Protein AF-A0A2D9SBW0-F1 (afdb_monomer)

Solvent-accessible surface area (backbone atoms only — not comparable to full-atom values): 4821 Å² total; per-residue (Å²): 133,84,71,78,80,81,43,54,64,32,33,30,34,32,23,78,62,92,76,89,61,87,45,63,47,78,45,97,86,64,37,32,40,38,47,34,76,52,83,83,80,74,86,71,53,82,39,81,48,76,47,70,34,67,62,80,94,57,58,55,53,68,59,52,52,51,53,51,54,53,54,57,55,67,75,76,114

Sequence (77 aa):
FRSEISGELWYGGVTISKTNVEIFGIRPDHTIEIWSQNANIGNNLIQKMEWRGTDPRTSLISRVNAGINAAESSLSE

Mean predicted aligned error: 6.86 Å

Structure (mmCIF, N/CA/C/O backbone):
data_AF-A0A2D9SBW0-F1
#
_entry.id   AF-A0A2D9SBW0-F1
#
loop_
_atom_site.group_PDB
_atom_site.id
_atom_site.type_symbol
_atom_site.label_atom_id
_atom_site.label_alt_id
_atom_site.label_comp_id
_atom_site.label_asym_id
_atom_site.label_entity_id
_atom_site.label_seq_id
_atom_site.pdbx_PDB_ins_code
_atom_site.Cartn_x
_atom_site.Cartn_y
_atom_site.Cartn_z
_atom_site.occupancy
_atom_site.B_iso_or_equiv
_atom_site.auth_seq_id
_atom_site.auth_comp_id
_atom_site.auth_asym_id
_atom_site.auth_atom_id
_atom_site.pdbx_PDB_model_num
ATOM 1 N N . PHE A 1 1 ? 26.626 -9.267 5.817 1.00 41.19 1 PHE A N 1
ATOM 2 C CA . PHE A 1 1 ? 26.268 -7.849 5.992 1.00 41.19 1 PHE A CA 1
ATOM 3 C C . PHE A 1 1 ? 24.768 -7.704 5.797 1.00 41.19 1 PHE A C 1
ATOM 5 O O . PHE A 1 1 ? 24.303 -7.822 4.673 1.00 41.19 1 PHE A O 1
ATOM 12 N N . ARG A 1 2 ? 23.991 -7.549 6.875 1.00 47.00 2 ARG A N 1
ATOM 13 C CA . ARG A 1 2 ? 22.622 -7.035 6.744 1.00 47.00 2 ARG A CA 1
ATOM 14 C C . ARG A 1 2 ? 22.797 -5.534 6.570 1.00 47.00 2 ARG A C 1
ATOM 16 O O . ARG A 1 2 ? 23.169 -4.876 7.534 1.00 47.00 2 ARG A O 1
ATOM 23 N N . SER A 1 3 ? 22.679 -5.034 5.344 1.00 49.34 3 SER A N 1
ATOM 24 C CA . SER A 1 3 ? 22.561 -3.593 5.133 1.00 49.34 3 SER A CA 1
ATOM 25 C C . SER A 1 3 ? 21.423 -3.113 6.024 1.00 49.34 3 SER A C 1
ATOM 27 O O . SER A 1 3 ? 20.349 -3.723 6.008 1.00 49.34 3 SER A O 1
ATOM 29 N N . GLU A 1 4 ? 21.665 -2.084 6.831 1.00 50.72 4 GLU A N 1
ATOM 30 C CA . GLU A 1 4 ? 20.584 -1.376 7.504 1.00 50.72 4 GLU A CA 1
ATOM 31 C C . GLU A 1 4 ? 19.505 -1.095 6.458 1.00 50.72 4 GLU A C 1
ATOM 33 O O . GLU A 1 4 ? 19.790 -0.518 5.406 1.00 50.72 4 GLU A O 1
ATOM 38 N N . ILE A 1 5 ? 18.287 -1.588 6.690 1.00 56.34 5 ILE A N 1
ATOM 39 C CA . ILE A 1 5 ? 17.149 -1.254 5.837 1.00 56.34 5 ILE A CA 1
ATOM 40 C C . ILE A 1 5 ? 16.820 0.200 6.174 1.00 56.34 5 ILE A C 1
ATOM 42 O O . ILE A 1 5 ? 16.006 0.483 7.048 1.00 56.34 5 ILE A O 1
ATOM 46 N N . SER A 1 6 ? 17.563 1.110 5.548 1.00 61.50 6 SER A N 1
ATOM 47 C CA . SER A 1 6 ? 17.334 2.547 5.562 1.00 61.50 6 SER A CA 1
ATOM 48 C C . SER A 1 6 ? 16.006 2.798 4.852 1.00 61.50 6 SER A C 1
ATOM 50 O O . SER A 1 6 ? 15.891 2.628 3.639 1.00 61.50 6 SER A O 1
ATOM 52 N N . GLY A 1 7 ? 14.968 3.089 5.629 1.00 75.50 7 GLY A N 1
ATOM 53 C CA . GLY A 1 7 ? 13.621 3.312 5.125 1.00 75.50 7 GLY A CA 1
ATOM 54 C C . GLY A 1 7 ? 12.641 3.558 6.261 1.00 75.50 7 GLY A C 1
ATOM 55 O O . GLY A 1 7 ? 12.782 3.004 7.355 1.00 75.50 7 GLY A O 1
ATOM 56 N N . GLU A 1 8 ? 11.646 4.398 6.003 1.00 90.12 8 GLU A N 1
ATOM 57 C CA . GLU A 1 8 ? 10.563 4.645 6.949 1.00 90.12 8 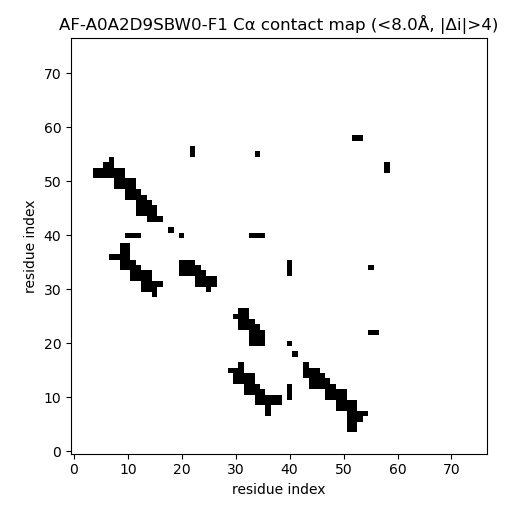GLU A CA 1
ATOM 58 C C . GLU A 1 8 ? 9.760 3.356 7.161 1.00 90.12 8 GLU A C 1
ATOM 60 O O . GLU A 1 8 ? 9.624 2.542 6.244 1.00 90.12 8 GLU A O 1
ATOM 65 N N . LEU A 1 9 ? 9.258 3.147 8.381 1.00 93.75 9 LEU A N 1
ATOM 66 C CA . LEU A 1 9 ? 8.345 2.046 8.673 1.00 93.75 9 LEU A CA 1
ATOM 67 C C . LEU A 1 9 ? 6.919 2.471 8.333 1.00 93.75 9 LEU A C 1
ATOM 69 O O . LEU A 1 9 ? 6.424 3.485 8.821 1.00 93.75 9 LEU A O 1
ATOM 73 N N . TRP A 1 10 ? 6.258 1.634 7.552 1.00 95.44 10 TRP A N 1
ATOM 74 C CA . TRP A 1 10 ? 4.876 1.771 7.144 1.00 95.44 10 TRP A CA 1
AT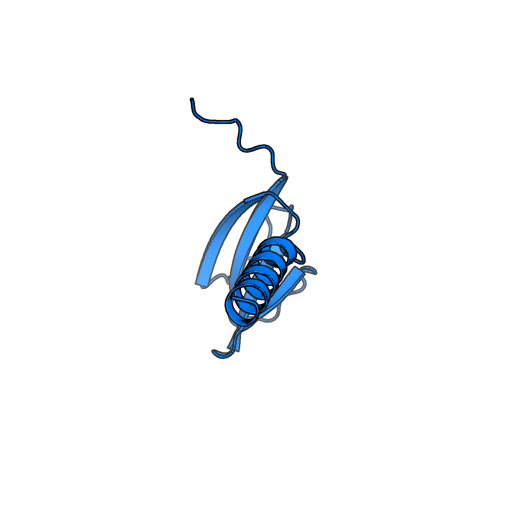OM 75 C C . TRP A 1 10 ? 4.092 0.561 7.628 1.00 95.44 10 TRP A C 1
ATOM 77 O O . TRP A 1 10 ? 4.508 -0.585 7.450 1.00 95.44 10 TRP A O 1
ATOM 87 N N . TYR A 1 11 ? 2.933 0.827 8.206 1.00 95.88 11 TYR A N 1
ATOM 88 C CA . TYR A 1 11 ? 1.946 -0.160 8.598 1.00 95.88 11 TYR A CA 1
ATOM 89 C C . TYR A 1 11 ? 0.896 -0.245 7.504 1.00 95.88 11 TYR A C 1
ATOM 91 O O . TYR A 1 11 ? 0.337 0.769 7.081 1.00 95.88 11 TYR A O 1
ATOM 99 N N . GLY A 1 12 ? 0.651 -1.458 7.033 1.00 95.75 12 GLY A N 1
ATOM 100 C CA . GLY A 1 12 ? -0.269 -1.732 5.946 1.00 95.75 12 GLY A CA 1
ATOM 101 C C . GLY A 1 12 ? -1.357 -2.70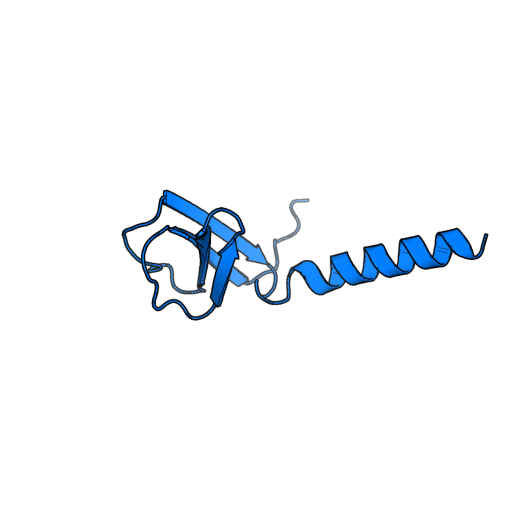9 6.341 1.00 95.75 12 GLY A C 1
ATOM 102 O O . GLY A 1 12 ? -1.232 -3.482 7.295 1.00 95.75 12 GLY A O 1
ATOM 103 N N . GLY A 1 13 ? -2.436 -2.705 5.577 1.00 96.44 13 GLY A N 1
ATOM 104 C CA . GLY A 1 13 ? -3.503 -3.669 5.759 1.00 96.44 13 GLY A CA 1
ATOM 105 C C . GLY A 1 13 ? -4.355 -3.845 4.519 1.00 96.44 13 GLY A C 1
ATOM 106 O O . GLY A 1 13 ? -4.326 -3.027 3.604 1.00 96.44 13 GLY A O 1
ATOM 107 N N . VAL A 1 14 ? -5.121 -4.928 4.507 1.00 97.12 14 VAL A N 1
ATOM 108 C CA . VAL A 1 14 ? -6.143 -5.194 3.492 1.00 97.12 14 VAL A CA 1
ATOM 109 C C . VAL A 1 14 ? -7.496 -5.262 4.182 1.00 97.12 14 VAL A C 1
ATOM 111 O O . VAL A 1 14 ? -7.633 -5.930 5.205 1.00 97.12 14 VAL A O 1
ATOM 114 N N . THR A 1 15 ? -8.503 -4.583 3.642 1.00 96.50 15 THR A N 1
ATOM 115 C CA . THR A 1 15 ? -9.874 -4.566 4.167 1.00 96.50 15 THR A CA 1
ATOM 116 C C . THR A 1 15 ? -10.902 -4.570 3.038 1.00 96.50 15 THR A C 1
ATOM 118 O O . THR A 1 15 ? -10.581 -4.291 1.893 1.00 96.50 15 THR A O 1
ATOM 121 N N . ILE A 1 16 ? -12.154 -4.878 3.362 1.00 96.38 16 ILE A N 1
ATOM 122 C CA . ILE A 1 16 ? -13.328 -4.653 2.496 1.00 96.38 16 ILE A CA 1
ATOM 123 C C . ILE A 1 16 ? -14.229 -3.535 3.042 1.00 96.38 16 ILE A C 1
ATOM 125 O O . ILE A 1 16 ? -15.259 -3.206 2.461 1.00 96.38 16 ILE A O 1
ATOM 129 N N . SER A 1 17 ? -13.875 -2.975 4.201 1.00 93.75 17 SER A N 1
ATOM 130 C CA . SER A 1 17 ? -14.625 -1.900 4.845 1.00 93.75 17 SER A CA 1
ATOM 131 C C . SER A 1 17 ? -14.159 -0.544 4.335 1.00 93.75 17 SER A C 1
ATOM 133 O O . SER A 1 17 ? -12.997 -0.371 3.972 1.00 93.75 17 SER A O 1
ATOM 135 N N . LYS A 1 18 ? -15.049 0.455 4.382 1.00 89.00 18 LYS A N 1
ATOM 136 C CA . LYS A 1 18 ? -14.643 1.849 4.175 1.00 89.00 18 LYS A CA 1
ATOM 137 C C . LYS A 1 18 ? -13.523 2.212 5.151 1.00 89.00 18 LYS A C 1
ATOM 139 O O . LYS A 1 18 ? -13.566 1.837 6.322 1.00 89.00 18 LYS A O 1
ATOM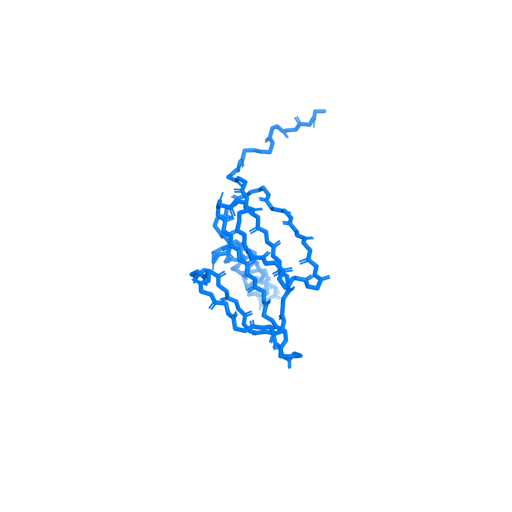 144 N N . THR A 1 19 ? -12.552 2.961 4.651 1.00 88.44 19 THR A N 1
ATOM 145 C CA . THR A 1 19 ? -11.383 3.415 5.399 1.00 88.44 19 THR A CA 1
ATOM 146 C C . THR A 1 19 ? -11.278 4.932 5.317 1.00 88.44 19 THR A C 1
ATOM 148 O O . THR A 1 19 ? -11.653 5.523 4.307 1.00 88.44 19 THR A O 1
ATOM 151 N N . ASN A 1 20 ? -10.760 5.545 6.381 1.00 88.62 20 ASN A N 1
ATOM 152 C CA . ASN A 1 20 ? -10.405 6.966 6.417 1.00 88.62 20 ASN A CA 1
ATOM 153 C C . ASN A 1 20 ? -8.885 7.172 6.279 1.00 88.62 20 ASN A C 1
ATOM 155 O O . ASN A 1 20 ? -8.395 8.278 6.488 1.00 88.62 20 ASN A O 1
ATOM 159 N N . VAL A 1 21 ? -8.126 6.106 6.002 1.00 91.00 21 VAL A N 1
ATOM 160 C CA . VAL A 1 21 ? -6.674 6.184 5.802 1.00 91.00 21 VAL A CA 1
ATOM 161 C C . VAL A 1 21 ? -6.383 6.852 4.460 1.00 91.00 21 VAL A C 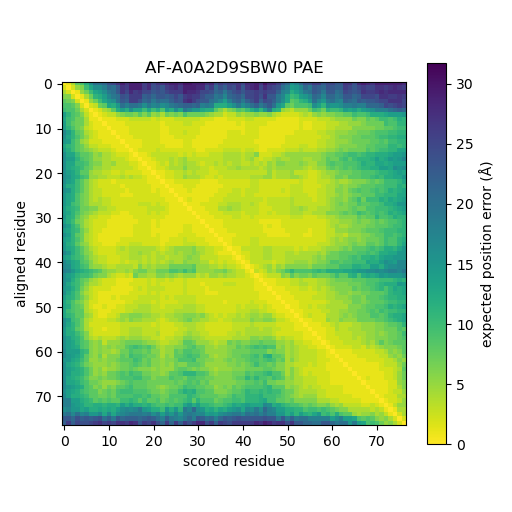1
ATOM 163 O O . VAL A 1 21 ? -6.968 6.479 3.448 1.00 91.00 21 VAL A O 1
ATOM 166 N N . GLU A 1 22 ? -5.474 7.828 4.456 1.00 88.44 22 GLU A N 1
ATOM 167 C CA . GLU A 1 22 ? -5.194 8.672 3.286 1.00 88.44 22 GLU A CA 1
ATOM 168 C C . GLU A 1 22 ? -4.525 7.921 2.131 1.00 88.44 22 GLU A C 1
ATOM 170 O O . GLU A 1 22 ? -4.832 8.172 0.967 1.00 88.44 22 GLU A O 1
ATOM 175 N N . ILE A 1 23 ? -3.610 6.998 2.437 1.00 94.19 23 ILE A N 1
ATOM 176 C CA . ILE A 1 23 ? -2.919 6.204 1.421 1.00 94.19 23 ILE A CA 1
ATOM 177 C C . ILE A 1 23 ? -3.657 4.881 1.288 1.00 94.19 23 ILE A C 1
ATOM 179 O O . ILE A 1 23 ? -3.515 3.988 2.125 1.00 94.19 23 ILE A O 1
ATOM 183 N N . PHE A 1 24 ? -4.449 4.762 0.227 1.00 94.62 24 PHE A N 1
ATOM 184 C CA . PHE A 1 24 ? -5.158 3.534 -0.092 1.00 94.62 24 PHE A CA 1
ATOM 185 C C . PHE A 1 24 ? -5.244 3.293 -1.599 1.00 94.62 24 PHE A C 1
ATOM 187 O O . PHE A 1 24 ? -5.118 4.212 -2.408 1.00 94.62 24 PHE A O 1
ATOM 194 N N . GLY A 1 25 ? -5.483 2.038 -1.966 1.00 93.06 25 GLY A N 1
ATOM 195 C CA . GLY A 1 25 ? -5.749 1.613 -3.332 1.00 93.06 25 GLY A CA 1
ATOM 196 C C . GLY A 1 25 ? -6.845 0.558 -3.353 1.00 93.06 25 GLY A C 1
ATOM 197 O O . GLY A 1 25 ? -6.893 -0.317 -2.489 1.00 93.06 25 GLY A O 1
ATOM 198 N N . ILE A 1 26 ? -7.737 0.646 -4.337 1.00 94.44 26 ILE A N 1
ATOM 199 C CA . ILE A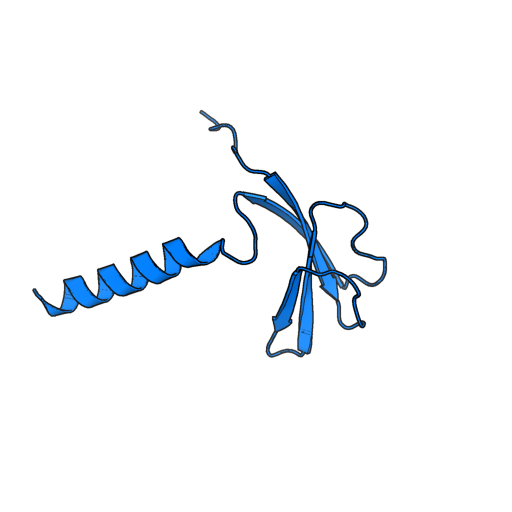 1 26 ? -8.774 -0.363 -4.564 1.00 94.44 26 ILE A CA 1
ATOM 200 C C . ILE A 1 26 ? -8.221 -1.376 -5.561 1.00 94.44 26 ILE A C 1
ATOM 202 O O . ILE A 1 26 ? -7.812 -1.012 -6.665 1.00 94.44 26 ILE A O 1
ATOM 206 N N . ARG A 1 27 ? -8.202 -2.645 -5.166 1.00 93.00 27 ARG A N 1
ATOM 207 C CA . ARG A 1 27 ? -7.765 -3.753 -6.012 1.00 93.00 27 ARG A CA 1
ATOM 208 C C . ARG A 1 27 ? -8.923 -4.232 -6.904 1.00 93.00 27 ARG A C 1
ATOM 210 O O . ARG A 1 27 ? -10.088 -4.011 -6.566 1.00 93.00 27 ARG A O 1
ATOM 217 N N . PRO A 1 28 ? -8.642 -4.913 -8.033 1.00 96.38 28 PRO A N 1
ATOM 218 C CA . PRO A 1 28 ? -9.68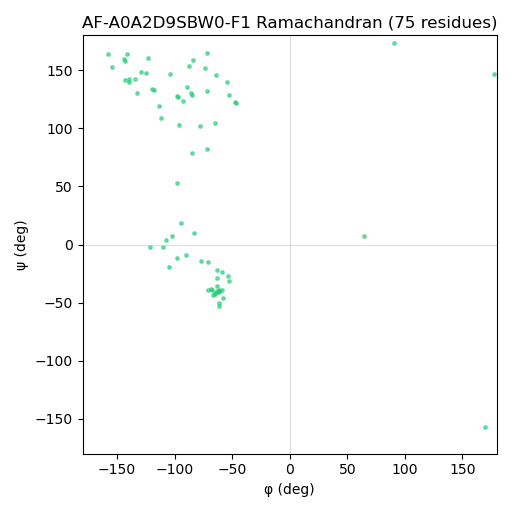4 -5.436 -8.924 1.00 96.38 28 PRO A CA 1
ATOM 219 C C . PRO A 1 28 ? -10.663 -6.419 -8.263 1.00 96.38 28 PRO A C 1
ATOM 221 O O . PRO A 1 28 ? -11.784 -6.568 -8.732 1.00 96.38 28 PRO A O 1
ATOM 224 N N . ASP A 1 29 ? -10.257 -7.070 -7.171 1.00 95.19 29 ASP A N 1
ATOM 225 C CA . ASP A 1 29 ? -11.101 -7.958 -6.360 1.00 95.19 29 ASP A CA 1
ATOM 226 C C . ASP A 1 29 ? -11.977 -7.208 -5.334 1.00 95.19 29 ASP A C 1
ATOM 228 O O . ASP A 1 29 ? -12.589 -7.826 -4.464 1.00 95.19 29 ASP A O 1
ATOM 232 N N . HIS A 1 30 ? -12.037 -5.877 -5.431 1.00 94.75 30 HIS A N 1
ATOM 233 C CA . HIS A 1 30 ? -12.732 -4.959 -4.527 1.00 94.75 30 HIS A CA 1
ATOM 234 C C . HIS A 1 30 ? -12.202 -4.913 -3.090 1.00 94.75 30 HIS A C 1
ATOM 236 O O . HIS A 1 30 ? -12.785 -4.223 -2.249 1.00 94.75 30 HIS A O 1
ATOM 242 N N . THR A 1 31 ? -11.078 -5.566 -2.794 1.00 96.94 31 THR A N 1
ATOM 243 C CA . THR A 1 31 ? -10.370 -5.310 -1.541 1.00 96.94 31 THR A CA 1
ATOM 244 C C . THR A 1 31 ? -9.653 -3.962 -1.601 1.00 96.94 31 THR A C 1
ATOM 246 O O . THR A 1 31 ? -9.291 -3.450 -2.663 1.00 96.94 31 THR A O 1
ATOM 249 N N . ILE A 1 32 ? -9.475 -3.355 -0.438 1.00 96.00 32 ILE A N 1
ATOM 250 C CA . ILE A 1 32 ? -8.836 -2.061 -0.257 1.00 96.00 32 ILE A CA 1
ATOM 251 C C . ILE A 1 32 ? -7.540 -2.300 0.495 1.00 96.00 32 ILE A C 1
ATOM 253 O O . ILE A 1 32 ? -7.541 -2.794 1.623 1.00 96.00 32 ILE A O 1
ATOM 257 N N . GLU A 1 33 ? -6.437 -1.939 -0.137 1.00 95.75 33 GLU A N 1
ATOM 258 C CA . GLU A 1 33 ? -5.132 -1.882 0.498 1.00 95.75 33 GLU A CA 1
ATOM 259 C C . GLU A 1 33 ? -4.921 -0.496 1.096 1.00 95.75 33 GLU A C 1
ATOM 261 O O . GLU A 1 33 ? -5.228 0.503 0.449 1.00 95.75 33 GLU A O 1
ATOM 266 N N . ILE A 1 34 ? -4.416 -0.433 2.324 1.00 96.00 34 ILE A N 1
ATOM 267 C CA . ILE A 1 34 ? -4.181 0.808 3.068 1.00 96.00 34 ILE A CA 1
ATOM 268 C C . ILE A 1 34 ? -2.758 0.835 3.613 1.00 96.00 34 ILE A C 1
ATOM 270 O O . ILE A 1 34 ? -2.226 -0.214 3.975 1.00 96.00 34 ILE A O 1
ATOM 274 N N . TRP A 1 35 ? -2.178 2.029 3.725 1.00 96.06 35 TRP A N 1
ATOM 275 C CA . TRP A 1 35 ? -0.847 2.255 4.285 1.00 96.06 35 TRP A CA 1
ATOM 276 C C . TRP A 1 35 ? -0.813 3.512 5.163 1.00 96.06 35 TRP A C 1
ATOM 278 O O . TRP A 1 35 ? -1.449 4.520 4.863 1.00 96.06 35 TRP A O 1
ATOM 288 N N . SER A 1 36 ? -0.060 3.476 6.260 1.00 94.62 36 SER A N 1
ATOM 289 C CA . SER A 1 36 ? 0.160 4.629 7.136 1.00 94.62 36 SER A CA 1
ATOM 290 C C . SER A 1 36 ? 1.475 4.498 7.896 1.00 94.62 36 SER A C 1
ATOM 292 O O . SER A 1 36 ? 1.918 3.395 8.195 1.00 94.62 36 SER A O 1
ATOM 294 N N . GLN A 1 37 ? 2.082 5.618 8.278 1.00 94.06 37 GLN A N 1
ATOM 295 C CA . GLN A 1 37 ? 3.161 5.617 9.272 1.00 94.06 37 GLN A CA 1
ATOM 296 C C . GLN A 1 37 ? 2.625 5.452 10.706 1.00 94.06 37 GLN A C 1
ATOM 298 O O . GLN A 1 37 ? 3.383 5.153 11.628 1.00 94.06 37 GLN A O 1
ATOM 303 N N . ASN A 1 38 ? 1.315 5.617 10.915 1.00 92.38 38 ASN A N 1
ATOM 304 C CA . ASN A 1 38 ? 0.667 5.327 12.187 1.00 92.38 38 ASN A CA 1
ATOM 305 C C . ASN A 1 38 ? 0.289 3.842 12.253 1.00 92.38 38 ASN A C 1
ATOM 307 O O . ASN A 1 38 ? -0.361 3.324 11.350 1.00 92.38 38 ASN A O 1
ATOM 311 N N . ALA A 1 39 ? 0.640 3.169 13.349 1.00 90.38 39 ALA A N 1
ATOM 312 C CA . ALA A 1 39 ? 0.292 1.767 13.575 1.00 90.38 39 ALA A CA 1
ATOM 313 C C . ALA A 1 39 ? -1.226 1.522 13.676 1.00 90.38 39 ALA A C 1
ATOM 315 O O . ALA A 1 39 ? -1.692 0.402 13.455 1.00 90.38 39 ALA A O 1
ATOM 316 N N . ASN A 1 40 ? -2.014 2.552 14.002 1.00 90.31 40 ASN A N 1
ATOM 317 C CA . ASN A 1 40 ? -3.466 2.452 14.075 1.00 90.31 40 ASN A CA 1
ATOM 318 C C . ASN A 1 40 ? -4.122 2.649 12.699 1.00 90.31 40 ASN A C 1
ATOM 320 O O . ASN A 1 40 ? -4.664 3.709 12.389 1.00 90.31 40 ASN A O 1
ATOM 324 N N . ILE A 1 41 ? -4.094 1.592 11.891 1.00 90.06 41 ILE A N 1
ATOM 325 C CA . ILE A 1 41 ? -4.732 1.514 10.566 1.00 90.06 41 ILE A CA 1
ATOM 326 C C . ILE A 1 41 ? -6.142 0.889 10.607 1.00 90.06 41 ILE A C 1
ATOM 328 O O . ILE A 1 41 ? -6.677 0.463 9.585 1.00 90.06 41 ILE A O 1
ATOM 332 N N . GLY A 1 42 ? -6.767 0.847 11.788 1.00 85.00 42 GLY A N 1
ATOM 333 C CA . GLY A 1 42 ? -8.122 0.333 11.988 1.00 85.00 42 GLY A CA 1
ATOM 334 C C . GLY A 1 42 ? -8.208 -1.161 12.322 1.00 85.00 42 GLY A C 1
ATOM 335 O O . GLY A 1 42 ? -7.221 -1.898 12.335 1.00 85.00 42 GLY A O 1
ATOM 336 N N . ASN A 1 43 ? -9.432 -1.601 12.631 1.00 82.25 43 ASN A N 1
ATOM 337 C CA . ASN A 1 43 ? -9.679 -2.883 13.305 1.00 82.25 43 ASN A CA 1
ATOM 338 C C . ASN A 1 43 ? -10.225 -3.976 12.367 1.00 82.25 43 ASN A C 1
ATOM 340 O O . ASN A 1 43 ? -10.112 -5.157 12.679 1.00 82.25 43 ASN A O 1
ATOM 344 N N . ASN A 1 44 ? -10.778 -3.596 11.210 1.00 90.00 44 ASN A N 1
ATOM 345 C CA . ASN A 1 44 ? -11.444 -4.506 10.268 1.00 90.00 44 ASN A CA 1
ATOM 346 C C . ASN A 1 44 ? -10.506 -4.928 9.133 1.00 90.00 44 ASN A C 1
ATOM 348 O O . ASN A 1 44 ? -10.818 -4.747 7.955 1.00 90.00 44 ASN A O 1
ATOM 352 N N . LEU A 1 45 ? -9.330 -5.437 9.485 1.00 94.88 45 LEU A N 1
ATOM 353 C CA . LEU A 1 45 ? -8.330 -5.863 8.510 1.00 94.88 45 LEU A CA 1
ATOM 354 C C . LEU A 1 45 ? -8.416 -7.372 8.296 1.00 94.88 45 LEU A C 1
ATOM 356 O O . LEU A 1 45 ? -8.352 -8.144 9.247 1.00 94.88 45 LEU A O 1
ATOM 360 N N . ILE A 1 46 ? -8.520 -7.773 7.033 1.00 96.50 46 ILE A N 1
ATOM 361 C CA . ILE A 1 46 ? -8.376 -9.159 6.577 1.00 96.50 46 ILE A CA 1
ATOM 362 C C . ILE A 1 46 ? -6.923 -9.604 6.769 1.00 96.50 46 ILE A C 1
ATOM 364 O O . ILE A 1 46 ? -6.655 -10.730 7.176 1.00 96.50 46 ILE A O 1
ATOM 368 N N . GLN A 1 47 ? -5.982 -8.695 6.501 1.00 96.06 47 GLN A N 1
ATOM 369 C CA . GLN A 1 47 ? -4.549 -8.928 6.628 1.00 96.06 47 GLN A CA 1
ATOM 370 C C . GLN A 1 47 ? -3.854 -7.670 7.150 1.00 96.06 47 GLN A C 1
ATOM 372 O O . GLN A 1 47 ? -4.197 -6.562 6.740 1.00 96.06 47 GLN A O 1
ATOM 377 N N . LYS A 1 48 ? -2.857 -7.852 8.023 1.00 96.00 48 LYS A N 1
ATOM 378 C CA . LYS A 1 48 ? -1.919 -6.809 8.466 1.00 96.00 48 LYS A CA 1
ATOM 379 C C . LYS A 1 48 ? -0.566 -7.003 7.786 1.00 96.00 48 LYS A C 1
ATOM 381 O O . LYS A 1 48 ? -0.169 -8.136 7.521 1.00 96.00 48 LYS A O 1
ATOM 386 N N . MET A 1 49 ? 0.120 -5.905 7.502 1.00 95.19 49 MET A N 1
ATOM 387 C CA . MET A 1 49 ? 1.373 -5.868 6.751 1.00 95.19 49 MET A CA 1
ATOM 388 C C . MET A 1 49 ? 2.301 -4.796 7.329 1.00 95.19 49 MET A C 1
ATOM 390 O O . MET A 1 49 ? 1.846 -3.836 7.948 1.00 95.19 49 MET A O 1
ATOM 394 N N . GLU A 1 50 ? 3.599 -4.938 7.085 1.00 94.94 50 GLU A N 1
ATOM 395 C CA . GLU A 1 50 ? 4.602 -3.916 7.381 1.00 94.94 50 GLU A CA 1
ATOM 396 C C . GLU A 1 50 ? 5.535 -3.763 6.181 1.00 94.94 50 GLU A C 1
ATOM 398 O O . GLU A 1 50 ? 5.890 -4.744 5.525 1.00 94.94 50 GLU A O 1
ATOM 403 N N . TRP A 1 51 ? 5.944 -2.531 5.906 1.00 91.81 51 TRP A N 1
ATOM 404 C CA . TRP A 1 51 ? 6.891 -2.192 4.852 1.00 91.81 51 TRP A CA 1
ATOM 405 C C . TRP A 1 51 ? 7.945 -1.244 5.412 1.00 91.81 51 TRP A C 1
ATOM 407 O O . TRP A 1 51 ? 7.616 -0.246 6.045 1.00 91.81 51 TRP A O 1
ATOM 417 N N . ARG A 1 52 ? 9.225 -1.542 5.178 1.00 92.31 52 ARG A N 1
ATOM 418 C CA . ARG A 1 52 ? 10.331 -0.624 5.473 1.00 92.31 52 ARG A CA 1
ATOM 419 C C . ARG A 1 52 ? 10.944 -0.161 4.167 1.00 92.31 52 ARG A C 1
ATOM 421 O O . ARG A 1 52 ? 11.595 -0.954 3.490 1.00 92.31 52 ARG A O 1
ATOM 428 N N . GLY A 1 53 ? 10.729 1.100 3.813 1.00 89.25 53 GLY A N 1
ATOM 429 C CA . GLY A 1 53 ? 11.182 1.620 2.530 1.00 89.25 53 GLY A CA 1
ATOM 430 C C . GLY A 1 53 ? 10.623 2.995 2.194 1.00 89.25 53 GLY A C 1
ATOM 431 O O . GLY A 1 53 ? 10.252 3.771 3.073 1.00 89.25 53 GLY A O 1
ATOM 432 N N . THR A 1 54 ? 10.600 3.288 0.896 1.00 89.31 54 THR A N 1
ATOM 433 C CA . THR A 1 54 ? 10.087 4.541 0.336 1.00 89.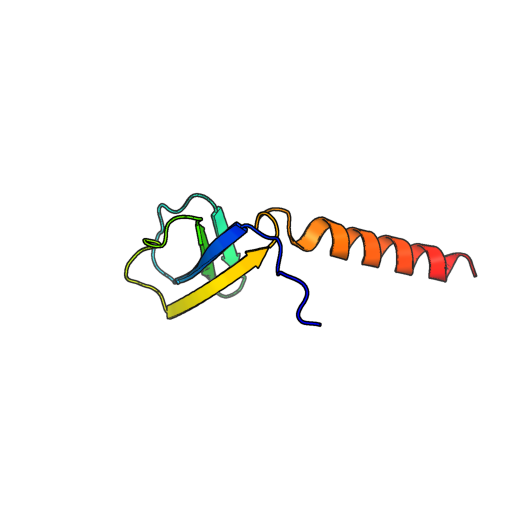31 54 THR A CA 1
ATOM 434 C C . THR A 1 54 ? 8.565 4.626 0.430 1.00 89.31 54 THR A C 1
ATOM 436 O O . THR A 1 54 ? 7.894 3.617 0.662 1.00 89.31 54 THR A O 1
ATOM 439 N N . ASP A 1 55 ? 8.039 5.840 0.236 1.00 90.38 55 ASP A N 1
ATOM 440 C CA . ASP A 1 55 ? 6.605 6.135 0.232 1.00 90.38 55 ASP A CA 1
ATOM 441 C C . ASP A 1 55 ? 5.830 5.133 -0.651 1.00 90.38 55 ASP A C 1
ATOM 443 O O . ASP A 1 55 ? 6.121 5.018 -1.850 1.00 90.38 55 ASP A O 1
ATOM 447 N N . PRO A 1 56 ? 4.832 4.416 -0.099 1.00 90.00 56 PRO A N 1
ATOM 448 C CA . PRO A 1 56 ? 4.057 3.421 -0.832 1.00 90.00 56 PRO A CA 1
ATOM 449 C C . PRO A 1 56 ? 3.450 3.946 -2.136 1.00 90.00 56 PRO A C 1
ATOM 451 O O . PRO A 1 56 ? 3.385 3.194 -3.109 1.00 90.00 56 PRO A O 1
ATOM 454 N N . ARG A 1 57 ? 3.090 5.238 -2.205 1.00 89.06 57 ARG A N 1
ATOM 455 C CA . ARG A 1 57 ? 2.503 5.882 -3.396 1.00 89.06 57 ARG A CA 1
ATOM 456 C C . ARG A 1 57 ? 3.449 5.901 -4.593 1.00 89.06 57 ARG A C 1
ATOM 458 O O . ARG A 1 57 ? 2.996 5.914 -5.733 1.00 89.06 57 ARG A O 1
ATOM 465 N N . THR A 1 58 ? 4.755 5.929 -4.343 1.00 88.69 58 THR A N 1
ATOM 466 C CA . THR A 1 58 ? 5.791 6.074 -5.377 1.00 88.69 58 THR A CA 1
ATOM 467 C C . THR A 1 58 ? 6.778 4.908 -5.405 1.00 88.69 58 THR A C 1
ATOM 469 O O . THR A 1 58 ? 7.631 4.845 -6.291 1.00 88.69 58 THR A O 1
ATOM 472 N N . SER A 1 59 ? 6.629 3.946 -4.490 1.00 83.81 59 SER A N 1
ATOM 473 C CA . SER A 1 59 ? 7.535 2.810 -4.271 1.00 83.81 59 SER A CA 1
ATOM 474 C C . SER A 1 59 ? 7.839 1.970 -5.520 1.00 83.81 59 SER A C 1
ATOM 476 O O . SER A 1 59 ? 8.917 1.383 -5.624 1.00 83.81 59 SER A O 1
ATOM 478 N N . LEU A 1 60 ? 6.925 1.936 -6.493 1.00 83.94 60 LEU A N 1
ATOM 479 C CA . LEU A 1 60 ? 7.075 1.163 -7.727 1.00 83.94 60 LEU A CA 1
ATOM 480 C C . LEU A 1 60 ? 7.566 1.979 -8.926 1.00 83.94 60 LEU A C 1
ATOM 482 O O . LEU A 1 60 ? 7.962 1.375 -9.920 1.00 83.94 60 LEU A O 1
ATOM 486 N N . ILE A 1 61 ? 7.589 3.315 -8.852 1.00 86.50 61 ILE A N 1
ATOM 487 C CA . ILE A 1 61 ? 7.885 4.176 -10.012 1.00 86.50 61 ILE A CA 1
ATOM 488 C C . ILE A 1 61 ? 9.258 3.851 -10.604 1.00 86.50 61 ILE A C 1
ATOM 490 O O . ILE A 1 61 ? 9.388 3.669 -11.812 1.00 86.50 61 ILE A O 1
ATOM 494 N N . SER A 1 62 ? 10.281 3.710 -9.759 1.00 82.75 62 SER A N 1
ATOM 495 C CA . SER A 1 62 ? 11.636 3.387 -10.217 1.00 82.75 62 SER A CA 1
ATOM 496 C C . SER A 1 62 ? 11.702 2.036 -10.933 1.00 82.75 62 SER A C 1
ATOM 498 O O . SER A 1 62 ? 12.373 1.915 -11.956 1.00 82.75 62 SER A O 1
ATOM 500 N N . ARG A 1 63 ? 10.972 1.029 -10.437 1.00 83.00 63 ARG A N 1
ATOM 501 C CA . ARG A 1 63 ? 10.915 -0.312 -11.036 1.00 83.00 63 ARG A CA 1
ATOM 502 C C . ARG A 1 63 ? 10.154 -0.315 -12.357 1.00 83.00 63 ARG A C 1
ATOM 504 O O . ARG A 1 63 ? 10.582 -0.990 -13.286 1.00 83.00 63 ARG A O 1
ATOM 511 N N . VAL A 1 64 ? 9.060 0.442 -12.442 1.00 87.06 64 VAL A N 1
ATOM 512 C CA . VAL A 1 64 ? 8.293 0.621 -13.684 1.00 87.06 64 VAL A CA 1
ATOM 513 C C . VAL A 1 64 ? 9.173 1.267 -14.750 1.00 87.06 64 VAL A C 1
ATOM 515 O O . VAL A 1 64 ? 9.314 0.710 -15.835 1.00 87.06 64 VAL A O 1
ATOM 518 N N . ASN A 1 65 ? 9.843 2.371 -14.416 1.00 92.06 65 ASN A N 1
ATOM 519 C CA . ASN A 1 65 ? 10.733 3.065 -15.348 1.00 92.06 65 ASN A CA 1
ATOM 520 C C . ASN A 1 65 ? 11.899 2.175 -15.796 1.00 92.06 65 ASN A C 1
ATOM 522 O O . ASN A 1 65 ? 12.235 2.147 -16.974 1.00 92.06 65 ASN A O 1
ATOM 526 N N . ALA A 1 66 ? 12.486 1.398 -14.880 1.00 89.69 66 ALA A N 1
ATOM 527 C CA . ALA A 1 66 ? 13.533 0.441 -15.230 1.00 89.69 66 ALA A CA 1
ATOM 528 C C . ALA A 1 66 ? 13.036 -0.631 -16.217 1.00 89.69 66 ALA A C 1
ATOM 530 O O . ALA A 1 66 ? 13.756 -0.978 -17.150 1.00 89.69 66 ALA A O 1
ATOM 531 N N . GLY A 1 67 ? 11.808 -1.127 -16.038 1.00 91.56 67 GLY A N 1
ATOM 532 C CA . GLY A 1 67 ? 11.191 -2.084 -16.957 1.00 91.56 67 GLY A CA 1
ATOM 533 C C . GLY A 1 67 ? 10.947 -1.501 -18.351 1.00 91.56 67 GLY A C 1
ATOM 534 O O . GLY A 1 67 ? 11.243 -2.164 -19.342 1.00 91.56 67 GLY A O 1
ATOM 535 N N . ILE A 1 68 ? 10.470 -0.254 -18.428 1.00 93.31 68 ILE A N 1
ATOM 536 C CA . ILE A 1 68 ? 10.276 0.464 -19.698 1.00 93.31 68 ILE A CA 1
ATOM 537 C C . ILE A 1 68 ? 11.615 0.628 -20.425 1.00 93.31 68 ILE A C 1
ATOM 539 O O . ILE A 1 68 ? 11.751 0.178 -21.560 1.00 93.31 68 ILE A O 1
ATOM 543 N N . ASN A 1 69 ? 12.628 1.172 -19.742 1.00 93.56 69 ASN A N 1
ATOM 544 C CA . ASN A 1 69 ? 13.949 1.408 -20.331 1.00 93.56 69 ASN A CA 1
ATOM 545 C C . ASN A 1 69 ? 14.595 0.113 -20.853 1.00 93.56 69 ASN A C 1
ATOM 547 O O . ASN A 1 69 ? 15.241 0.114 -21.902 1.00 93.56 69 ASN A O 1
ATOM 551 N N . ALA A 1 70 ? 14.429 -0.998 -20.127 1.00 93.38 70 ALA A N 1
ATOM 552 C CA . ALA A 1 70 ? 14.944 -2.298 -20.546 1.00 93.38 70 ALA A CA 1
ATOM 553 C C . ALA A 1 70 ? 14.267 -2.800 -21.832 1.00 93.38 70 ALA A C 1
ATOM 555 O O . ALA A 1 70 ? 14.947 -3.307 -22.722 1.00 93.38 70 ALA A O 1
ATOM 556 N N . ALA A 1 71 ? 12.948 -2.626 -21.953 1.00 93.50 71 ALA A N 1
ATOM 557 C CA . ALA A 1 71 ? 12.207 -3.014 -23.149 1.00 93.50 71 ALA A CA 1
ATOM 558 C C . ALA A 1 71 ? 12.592 -2.154 -24.365 1.00 93.50 71 ALA A C 1
ATOM 560 O O . ALA A 1 71 ? 12.829 -2.691 -25.444 1.00 93.50 71 ALA A O 1
ATOM 561 N N . GLU A 1 72 ? 12.728 -0.839 -24.193 1.00 93.31 72 GLU A N 1
ATOM 562 C CA . GLU A 1 72 ? 13.152 0.063 -25.273 1.00 93.31 72 GLU A CA 1
ATOM 563 C C . GLU A 1 72 ? 14.573 -0.252 -25.761 1.00 93.31 72 GLU A C 1
ATOM 565 O O . GLU A 1 72 ? 14.825 -0.293 -26.967 1.00 93.31 72 GLU A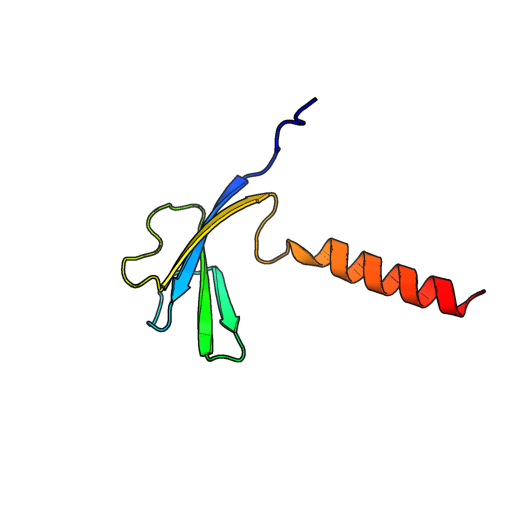 O 1
ATOM 570 N N . SER A 1 73 ? 15.483 -0.563 -24.834 1.00 90.25 73 SER A N 1
ATOM 571 C CA . SER A 1 73 ? 16.858 -0.954 -25.175 1.00 90.25 73 SER A CA 1
ATOM 572 C C . SER A 1 73 ? 16.897 -2.256 -25.988 1.00 90.25 73 SER A C 1
ATOM 574 O O . SER A 1 73 ? 17.685 -2.363 -26.917 1.00 90.25 73 SER A O 1
ATOM 576 N N . SER A 1 74 ? 16.004 -3.217 -25.714 1.00 85.94 74 SER A N 1
ATOM 577 C CA . SER A 1 74 ? 15.932 -4.475 -26.484 1.00 85.94 74 SER A CA 1
ATOM 578 C C . SER A 1 74 ? 15.394 -4.331 -27.913 1.00 85.94 74 SER A C 1
ATOM 580 O O . SER A 1 74 ? 15.525 -5.256 -28.705 1.00 85.94 74 SER A O 1
ATOM 582 N N . LEU A 1 75 ? 14.767 -3.199 -28.253 1.00 81.62 75 LEU A N 1
ATOM 583 C CA . LEU A 1 75 ? 14.253 -2.922 -29.603 1.00 81.62 75 LEU A CA 1
ATOM 584 C C . LEU A 1 75 ? 15.282 -2.221 -30.502 1.00 81.62 75 LEU A C 1
ATOM 586 O O . LEU A 1 75 ? 15.019 -2.020 -31.686 1.00 81.62 75 LEU A O 1
ATOM 590 N N . SER A 1 76 ? 16.405 -1.787 -29.926 1.00 69.31 76 SER A N 1
ATOM 591 C CA . SER A 1 76 ? 17.472 -1.053 -30.613 1.00 69.31 76 SER A CA 1
ATOM 592 C C . SER A 1 76 ? 18.740 -1.890 -30.848 1.00 69.31 76 SER A C 1
ATOM 594 O O . SER A 1 76 ? 19.709 -1.363 -31.397 1.00 69.31 76 SER A O 1
ATOM 596 N N . GLU A 1 77 ? 18.707 -3.180 -30.488 1.00 53.88 77 GLU A N 1
ATOM 597 C CA . GLU A 1 77 ? 19.659 -4.234 -30.890 1.00 53.88 77 GLU A CA 1
ATOM 598 C C . GLU A 1 77 ? 19.183 -4.973 -32.151 1.00 53.88 77 GLU A C 1
ATOM 600 O O . GLU A 1 77 ? 20.056 -5.327 -32.978 1.00 53.88 77 GLU A O 1
#

pLDDT: mean 87.62, std 12.6, range [41.19, 97.12]

Nearest PDB structures (foldseek):
  6f7e-assembly1_A  TM=2.815E-01  e=2.020E+00  Streptomyces coelicolor A3(2)

Secondary structure (DSSP, 8-state):
------SEEEEEEEESS----SEEEE-TTS-EEEEESSS---S--SEEEEEEES-TTTTTHHHHHHHHHHHHHHT--

Foldseek 3Di:
DPPPLQFQKKKKFKALDDFPAPDWDQDPVRIIIHIDSDNCRDDGGPDIDMDGHDDPVCRCVVVVVVVVVVVVVVVVD

Radius of gyration: 16.22 Å; Cα contacts (8 Å, |Δi|>4): 109; chains: 1; bounding box: 41×18×45 Å